Protein AF-A0A929EN04-F1 (afdb_monomer_lite)

pLDDT: mean 80.55, std 10.62, range [43.88, 93.62]

Radius of gyration: 22.89 Å; chains: 1; bounding box: 74×28×62 Å

Structure (mmCIF, N/CA/C/O backbone):
data_AF-A0A929EN04-F1
#
_entry.id   AF-A0A929EN04-F1
#
loop_
_atom_site.group_PDB
_atom_site.id
_atom_site.type_symbol
_atom_site.label_atom_id
_atom_site.label_alt_id
_atom_site.label_comp_id
_atom_site.label_asym_id
_atom_site.label_entity_id
_atom_site.label_seq_id
_atom_site.pdbx_PDB_ins_code
_atom_site.Cartn_x
_atom_site.Cartn_y
_atom_site.Cartn_z
_atom_site.occupancy
_atom_site.B_iso_or_equiv
_atom_site.auth_seq_id
_atom_site.auth_comp_id
_atom_site.auth_asym_id
_atom_site.auth_atom_id
_atom_site.pdbx_PDB_model_num
ATOM 1 N N . MET A 1 1 ? 53.400 6.602 -17.012 1.00 50.03 1 MET A N 1
ATOM 2 C CA . MET A 1 1 ? 52.114 6.211 -16.391 1.00 50.03 1 MET A CA 1
ATOM 3 C C . MET A 1 1 ? 52.105 6.677 -14.939 1.00 50.03 1 MET A C 1
ATOM 5 O O . MET A 1 1 ? 52.804 6.088 -14.123 1.00 50.03 1 MET A O 1
ATOM 9 N N . LYS A 1 2 ? 51.415 7.780 -14.617 1.00 57.94 2 LYS A N 1
ATOM 10 C CA . LYS A 1 2 ? 51.291 8.262 -13.229 1.00 57.94 2 LYS A CA 1
ATOM 11 C C . LYS A 1 2 ? 50.272 7.362 -12.519 1.00 57.94 2 LYS A C 1
ATOM 13 O O . LYS A 1 2 ? 49.143 7.247 -12.976 1.00 57.94 2 LYS A O 1
ATOM 18 N N . ARG A 1 3 ? 50.698 6.637 -11.482 1.00 62.84 3 ARG A N 1
ATOM 19 C CA . ARG A 1 3 ? 49.847 5.709 -10.721 1.00 62.84 3 ARG A CA 1
ATOM 20 C C . ARG A 1 3 ? 48.891 6.538 -9.857 1.00 62.84 3 ARG A C 1
ATOM 22 O O . ARG A 1 3 ? 49.345 7.224 -8.948 1.00 62.84 3 ARG A O 1
ATOM 29 N N . ASN A 1 4 ? 47.590 6.467 -10.135 1.00 61.03 4 ASN A N 1
ATOM 30 C CA . ASN A 1 4 ? 46.513 7.198 -9.447 1.00 61.03 4 ASN A CA 1
ATOM 31 C C . ASN A 1 4 ? 46.222 6.647 -8.031 1.00 61.03 4 ASN A C 1
ATOM 33 O O . ASN A 1 4 ? 45.073 6.499 -7.628 1.00 61.03 4 ASN A O 1
ATOM 37 N N . PHE A 1 5 ? 47.270 6.347 -7.261 1.00 67.25 5 PHE A N 1
ATOM 38 C CA . PHE A 1 5 ? 47.194 5.852 -5.886 1.00 67.25 5 PHE A CA 1
ATOM 39 C C . PHE A 1 5 ? 46.319 6.702 -4.939 1.00 67.25 5 PHE A C 1
ATOM 41 O O . PHE A 1 5 ? 45.591 6.102 -4.152 1.00 67.25 5 PHE A O 1
ATOM 48 N N . PRO A 1 6 ? 46.304 8.05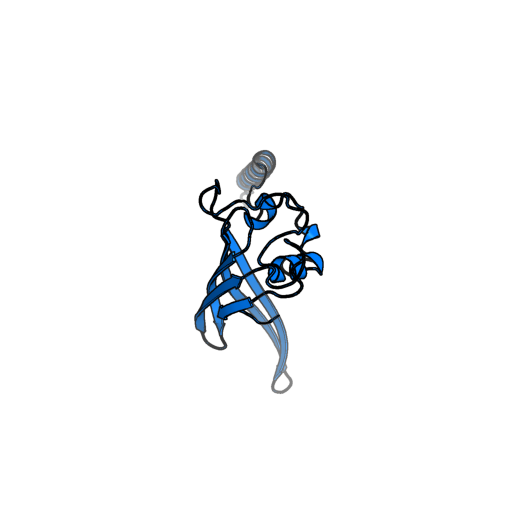4 -5.002 1.00 79.06 6 PRO A N 1
ATOM 49 C CA . PRO A 1 6 ? 45.487 8.835 -4.069 1.00 79.06 6 PRO A CA 1
ATOM 50 C C . PRO A 1 6 ? 43.980 8.685 -4.319 1.00 79.06 6 PRO A C 1
ATOM 52 O O . PRO A 1 6 ? 43.210 8.703 -3.366 1.00 79.06 6 PRO A O 1
ATOM 55 N N . LEU A 1 7 ? 43.553 8.468 -5.568 1.00 80.56 7 LEU A N 1
ATOM 56 C CA . LEU A 1 7 ? 42.138 8.264 -5.904 1.00 80.56 7 LEU A CA 1
ATOM 57 C C . LEU A 1 7 ? 41.604 6.955 -5.315 1.00 80.56 7 LEU A C 1
ATOM 59 O O . LEU A 1 7 ? 40.508 6.945 -4.769 1.00 80.56 7 LEU A O 1
ATOM 63 N N . LEU A 1 8 ? 42.402 5.882 -5.356 1.00 85.62 8 LEU A N 1
ATOM 64 C CA . LEU A 1 8 ? 42.048 4.595 -4.750 1.00 85.62 8 LEU A CA 1
ATOM 65 C C . LEU A 1 8 ? 41.876 4.716 -3.228 1.00 85.62 8 LEU A C 1
ATOM 67 O O . LEU A 1 8 ? 40.919 4.186 -2.674 1.00 85.62 8 LEU A O 1
ATOM 71 N N . PHE A 1 9 ? 42.780 5.438 -2.559 1.00 88.25 9 PHE A N 1
ATOM 72 C CA . PHE A 1 9 ? 42.704 5.653 -1.111 1.00 88.25 9 PHE A CA 1
ATOM 73 C C . PHE A 1 9 ? 41.502 6.504 -0.704 1.00 88.25 9 PHE A C 1
ATOM 75 O O . PHE A 1 9 ? 40.855 6.191 0.291 1.00 88.25 9 PHE A O 1
ATOM 82 N N . ILE A 1 10 ? 41.172 7.539 -1.482 1.00 91.56 10 ILE A N 1
ATOM 83 C CA . ILE A 1 10 ? 39.967 8.349 -1.258 1.00 91.56 10 ILE A CA 1
ATOM 84 C C . ILE A 1 10 ? 38.713 7.488 -1.433 1.00 91.56 10 ILE A C 1
ATOM 86 O O . ILE A 1 10 ? 37.821 7.532 -0.593 1.00 91.56 10 ILE A O 1
ATOM 90 N N . PHE A 1 11 ? 38.666 6.661 -2.480 1.00 89.00 11 PHE A N 1
ATOM 91 C CA . PHE A 1 11 ? 37.532 5.773 -2.732 1.00 89.00 11 PHE A CA 1
ATOM 92 C C . PHE A 1 11 ? 37.348 4.748 -1.607 1.00 89.00 11 PHE A C 1
ATOM 94 O O . PHE A 1 11 ? 36.237 4.540 -1.129 1.00 89.00 11 PHE A O 1
ATOM 101 N N . LEU A 1 12 ? 3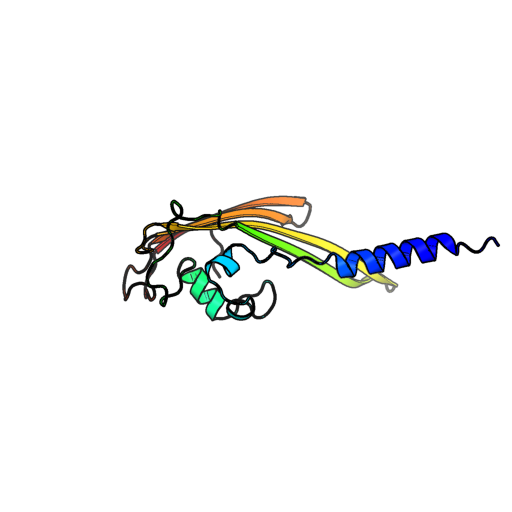8.447 4.154 -1.135 1.00 91.88 12 LEU A N 1
ATOM 102 C CA . LEU A 1 12 ? 38.431 3.198 -0.031 1.00 91.88 12 LEU A CA 1
ATOM 103 C C . LEU A 1 12 ? 38.011 3.860 1.291 1.00 91.88 12 LEU A C 1
ATOM 105 O O . LEU A 1 12 ? 37.238 3.280 2.046 1.00 91.88 12 LEU A O 1
ATOM 109 N N . ALA A 1 13 ? 38.475 5.084 1.556 1.00 90.69 13 ALA A N 1
ATOM 110 C CA . ALA A 1 13 ? 38.084 5.845 2.739 1.00 90.69 13 ALA A CA 1
ATOM 111 C C . ALA A 1 13 ? 36.592 6.213 2.720 1.00 90.69 13 ALA A C 1
ATOM 113 O O . ALA A 1 13 ? 35.919 6.066 3.737 1.00 90.69 13 ALA A O 1
ATOM 114 N N . LEU A 1 14 ? 36.064 6.632 1.566 1.00 88.50 14 LEU A N 1
ATOM 115 C CA . LEU A 1 14 ? 34.635 6.903 1.377 1.00 88.50 14 LEU A CA 1
ATOM 116 C C . LEU A 1 14 ? 33.788 5.635 1.543 1.00 88.50 14 LEU A C 1
ATOM 118 O O . LEU A 1 14 ? 32.752 5.676 2.203 1.00 88.50 14 LEU A O 1
ATOM 122 N N . PHE A 1 15 ? 34.251 4.502 1.008 1.00 86.69 15 PHE A N 1
ATOM 123 C CA . PHE A 1 15 ? 33.584 3.212 1.173 1.00 86.69 15 PHE A CA 1
ATOM 124 C C . PHE A 1 15 ? 33.511 2.803 2.650 1.00 86.69 15 PHE A C 1
ATOM 126 O O . PHE A 1 15 ? 32.430 2.521 3.161 1.00 86.69 15 PHE A O 1
ATOM 133 N N . ILE A 1 16 ? 34.635 2.864 3.369 1.00 89.12 16 ILE A N 1
ATOM 134 C CA . ILE A 1 16 ? 34.689 2.558 4.804 1.00 89.12 16 ILE A CA 1
ATOM 135 C C . ILE A 1 16 ? 33.777 3.511 5.590 1.00 89.12 16 ILE A C 1
ATOM 137 O O . ILE A 1 16 ? 32.976 3.052 6.402 1.00 89.12 16 ILE A O 1
ATOM 141 N N . LEU A 1 17 ? 33.820 4.816 5.313 1.00 87.62 17 LEU A N 1
ATOM 142 C CA . LEU A 1 17 ? 32.973 5.798 5.994 1.00 87.62 17 LEU A CA 1
ATOM 143 C C . LEU A 1 17 ? 31.474 5.520 5.789 1.00 87.62 17 LEU A C 1
ATOM 145 O O . LEU A 1 17 ? 30.704 5.639 6.739 1.00 87.62 17 LEU A O 1
ATOM 149 N N . SER A 1 18 ? 31.068 5.084 4.591 1.00 81.12 18 SER A N 1
ATOM 150 C CA . SER A 1 18 ? 29.672 4.716 4.308 1.00 81.12 18 SER A CA 1
ATOM 151 C C . SER A 1 18 ? 29.189 3.508 5.121 1.00 81.12 18 SER A C 1
ATOM 153 O O . SER A 1 18 ? 28.048 3.500 5.573 1.00 81.12 18 SER A O 1
ATOM 155 N N . THR A 1 19 ? 30.061 2.528 5.395 1.00 77.94 19 THR A N 1
ATOM 156 C CA . THR A 1 19 ? 29.690 1.341 6.192 1.00 77.94 19 THR A CA 1
ATOM 157 C C . THR A 1 19 ? 29.471 1.650 7.673 1.00 77.94 19 THR A C 1
ATOM 159 O O . THR A 1 19 ? 28.629 1.022 8.307 1.00 77.94 19 THR A O 1
ATOM 162 N N . PHE A 1 20 ? 30.176 2.645 8.221 1.00 78.06 20 PHE A N 1
ATOM 163 C CA . PHE A 1 20 ? 30.004 3.082 9.612 1.00 78.06 20 PHE A CA 1
ATOM 164 C C . PHE A 1 20 ? 28.903 4.138 9.792 1.00 78.06 20 PHE A C 1
ATOM 166 O O . PHE A 1 20 ? 28.482 4.386 10.918 1.00 78.06 20 PHE A O 1
ATOM 173 N N . ALA A 1 21 ? 28.425 4.745 8.701 1.00 67.38 21 ALA A N 1
ATOM 174 C CA . ALA A 1 21 ? 27.319 5.703 8.696 1.00 67.38 21 ALA A CA 1
ATOM 175 C C . ALA A 1 21 ? 25.945 5.052 8.444 1.00 67.38 21 ALA A C 1
ATOM 177 O O . ALA A 1 21 ? 24.957 5.762 8.261 1.00 67.38 21 ALA A O 1
ATOM 178 N N . ALA A 1 22 ? 25.866 3.719 8.424 1.00 57.78 22 ALA A N 1
ATOM 179 C CA . ALA A 1 22 ? 24.605 3.003 8.301 1.00 57.78 22 ALA A CA 1
ATOM 180 C C . ALA A 1 22 ? 23.756 3.211 9.570 1.00 57.78 22 ALA A C 1
ATOM 182 O O . ALA A 1 22 ? 23.935 2.533 10.579 1.00 57.78 22 ALA A O 1
ATOM 183 N N . SER A 1 23 ? 22.842 4.180 9.535 1.00 59.09 23 SER A N 1
ATOM 184 C CA . SER A 1 23 ? 21.738 4.273 10.492 1.00 59.09 23 SER A CA 1
ATOM 185 C C . SER A 1 23 ? 20.717 3.171 10.215 1.00 59.09 23 SER A C 1
ATOM 187 O O . SER A 1 23 ? 20.594 2.736 9.069 1.00 59.09 23 SER A O 1
ATOM 189 N N . GLU A 1 24 ? 19.931 2.773 11.221 1.00 54.12 24 GLU A N 1
ATOM 190 C CA . GLU A 1 24 ? 18.755 1.928 10.986 1.00 54.12 24 GLU A CA 1
ATOM 191 C C . GLU A 1 24 ? 17.913 2.523 9.847 1.00 54.12 24 GLU A C 1
ATOM 193 O O . GLU A 1 24 ? 17.479 3.678 9.897 1.00 54.12 24 GLU A O 1
ATOM 198 N N . SER A 1 25 ? 17.740 1.761 8.767 1.00 47.97 25 SER A N 1
ATOM 199 C CA . SER A 1 25 ? 16.959 2.202 7.621 1.00 47.97 25 SER A CA 1
ATOM 200 C C . SER A 1 25 ? 15.484 2.187 8.007 1.00 47.97 25 SER A C 1
ATOM 202 O O . SER A 1 25 ? 14.827 1.149 7.992 1.00 47.97 25 SER A O 1
ATOM 204 N N . PHE A 1 26 ? 14.934 3.356 8.325 1.00 49.62 26 PHE A N 1
ATOM 205 C CA . PHE A 1 26 ? 13.510 3.530 8.611 1.00 49.62 26 PHE A CA 1
ATOM 206 C C . PHE A 1 26 ? 12.620 3.466 7.358 1.00 49.62 26 PHE A C 1
ATOM 208 O O . PHE A 1 26 ? 11.428 3.749 7.463 1.00 49.62 26 PHE A O 1
ATOM 215 N N . ALA A 1 27 ? 13.139 3.064 6.197 1.00 43.88 27 ALA A N 1
ATOM 216 C CA . ALA A 1 27 ? 12.353 2.824 4.988 1.00 43.88 27 ALA A CA 1
ATOM 217 C C . ALA A 1 27 ? 11.649 1.453 5.031 1.00 43.88 27 ALA A C 1
ATOM 219 O O . ALA A 1 27 ? 11.680 0.692 4.074 1.00 43.88 27 ALA A O 1
ATOM 220 N N . MET A 1 28 ? 11.026 1.114 6.161 1.00 52.12 28 MET A N 1
ATOM 221 C CA . MET A 1 28 ? 9.980 0.093 6.162 1.00 52.12 28 MET A CA 1
ATOM 222 C C . MET A 1 28 ? 8.695 0.810 5.749 1.00 52.12 28 MET A C 1
ATOM 224 O O . MET A 1 28 ? 8.414 1.861 6.343 1.00 52.12 28 MET A O 1
ATOM 228 N N . PRO A 1 29 ? 7.934 0.299 4.763 1.00 55.28 29 PRO A N 1
ATOM 229 C CA . PRO A 1 29 ? 6.686 0.924 4.344 1.00 55.28 29 PRO A CA 1
ATOM 230 C C . PRO A 1 29 ? 5.825 1.184 5.579 1.00 55.28 29 PRO A C 1
ATOM 232 O O . PRO A 1 29 ? 5.727 0.331 6.469 1.00 55.28 29 PRO A O 1
ATOM 235 N N . MET A 1 30 ? 5.238 2.381 5.668 1.00 55.88 30 MET A N 1
ATOM 236 C CA . MET A 1 30 ? 4.524 2.826 6.874 1.00 55.88 30 MET A CA 1
ATOM 237 C C . MET A 1 30 ? 3.403 1.857 7.262 1.00 55.88 30 MET A C 1
ATOM 239 O O . MET A 1 30 ? 3.089 1.698 8.441 1.00 55.88 30 MET A O 1
ATOM 243 N N . PHE A 1 31 ? 2.893 1.124 6.272 1.00 62.66 31 PHE A N 1
ATOM 244 C CA . PHE A 1 31 ? 1.986 0.004 6.439 1.00 62.66 31 PHE A CA 1
ATOM 245 C C . PHE A 1 31 ? 2.523 -1.112 7.349 1.00 62.66 31 PHE A C 1
ATOM 247 O O . PHE A 1 31 ? 1.8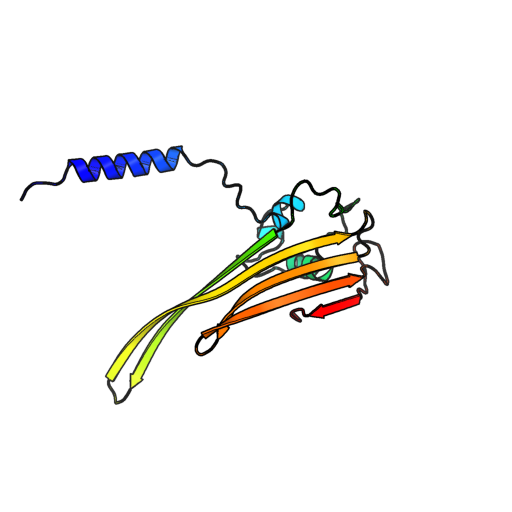57 -1.492 8.306 1.00 62.66 31 PHE A O 1
ATOM 254 N N . ALA A 1 32 ? 3.738 -1.611 7.109 1.00 59.12 32 ALA A N 1
ATOM 255 C CA . ALA A 1 32 ? 4.325 -2.703 7.888 1.00 59.12 32 ALA A CA 1
ATOM 256 C C . ALA A 1 32 ? 4.698 -2.263 9.315 1.00 59.12 32 ALA A C 1
ATOM 258 O O . ALA A 1 32 ? 4.472 -3.001 10.276 1.00 59.12 32 ALA A O 1
ATOM 259 N N . LYS A 1 33 ? 5.195 -1.025 9.478 1.00 62.50 33 LYS A N 1
ATOM 260 C CA . LYS A 1 33 ? 5.494 -0.466 10.809 1.00 62.50 33 LYS A CA 1
ATOM 261 C C . LYS A 1 33 ? 4.250 -0.308 11.672 1.00 62.50 33 LYS A C 1
ATOM 263 O O . LYS A 1 33 ? 4.320 -0.581 12.864 1.00 62.50 33 LYS A O 1
ATOM 268 N N . ARG A 1 34 ? 3.127 0.114 11.079 1.00 67.38 34 ARG A N 1
ATOM 269 C CA . ARG A 1 34 ? 1.855 0.274 11.796 1.00 67.38 34 ARG A CA 1
ATOM 270 C C . ARG A 1 34 ? 1.412 -1.029 12.457 1.00 67.38 34 ARG A C 1
ATOM 272 O O . ARG A 1 34 ? 0.947 -1.009 13.587 1.00 67.38 34 ARG A O 1
ATOM 279 N N . ILE A 1 35 ? 1.549 -2.138 11.740 1.00 72.81 35 ILE A N 1
ATOM 280 C CA . ILE A 1 35 ? 1.094 -3.451 12.203 1.00 72.81 35 ILE A CA 1
ATOM 281 C C . ILE A 1 35 ? 2.113 -4.086 13.168 1.00 72.81 35 ILE A C 1
ATOM 283 O O . ILE A 1 35 ? 1.771 -4.956 13.970 1.00 72.81 35 ILE A O 1
ATOM 287 N N . GLY A 1 36 ? 3.377 -3.650 13.132 1.00 75.88 36 GLY A N 1
ATOM 288 C CA . GLY A 1 36 ? 4.426 -4.217 13.980 1.00 75.88 36 GLY A CA 1
ATOM 289 C C . GLY A 1 36 ? 4.666 -5.694 13.658 1.00 75.88 36 GLY A C 1
ATOM 290 O O . GLY A 1 36 ? 4.746 -6.534 14.558 1.00 75.88 36 GLY A O 1
ATOM 291 N N . ARG A 1 37 ? 4.692 -6.028 12.362 1.00 79.50 37 ARG A N 1
ATOM 292 C CA . ARG A 1 37 ? 4.969 -7.372 11.839 1.00 79.50 37 ARG A CA 1
ATOM 293 C C . ARG A 1 37 ? 6.056 -7.290 10.775 1.00 79.50 37 ARG A C 1
ATOM 295 O O . ARG A 1 37 ? 6.130 -6.310 10.034 1.00 79.50 37 ARG A O 1
ATOM 302 N N . ASP A 1 38 ? 6.879 -8.328 10.699 1.00 81.81 38 ASP A N 1
ATOM 303 C CA . ASP A 1 38 ? 7.949 -8.422 9.705 1.00 81.81 38 ASP A CA 1
ATOM 304 C C . ASP A 1 38 ? 7.384 -8.535 8.281 1.00 81.81 38 ASP A C 1
ATOM 306 O O . ASP A 1 38 ? 6.286 -9.049 8.078 1.00 81.81 38 ASP A O 1
ATOM 310 N N . CYS A 1 39 ? 8.147 -8.116 7.265 1.00 79.50 39 CYS A N 1
ATOM 311 C CA . CYS A 1 39 ? 7.697 -8.155 5.865 1.00 79.50 39 CYS A CA 1
ATOM 312 C C . CYS A 1 39 ? 7.266 -9.562 5.413 1.00 79.50 39 CYS A C 1
ATOM 314 O O . CYS A 1 39 ? 6.288 -9.707 4.682 1.00 79.50 39 CYS A O 1
ATOM 316 N N . SER A 1 40 ? 7.962 -10.602 5.885 1.00 85.75 40 SER A N 1
ATOM 317 C CA . SER A 1 40 ? 7.660 -12.010 5.587 1.00 85.75 40 SER A CA 1
ATOM 318 C C . SER A 1 40 ? 6.319 -12.483 6.157 1.00 85.75 40 SER A C 1
ATOM 320 O O . SER A 1 40 ? 5.791 -13.507 5.723 1.00 85.75 40 SER A O 1
ATOM 322 N N . TYR A 1 41 ? 5.739 -11.732 7.098 1.00 85.81 41 TYR A N 1
ATOM 323 C CA . TYR A 1 41 ? 4.407 -12.005 7.621 1.00 85.81 41 TYR A CA 1
ATOM 324 C C . TYR A 1 41 ? 3.329 -11.806 6.548 1.00 85.81 41 TYR A C 1
ATOM 326 O O . TYR A 1 41 ? 2.390 -12.597 6.483 1.00 85.81 41 TYR A O 1
ATOM 334 N N . CYS A 1 42 ? 3.497 -10.821 5.658 1.00 84.88 42 CYS A N 1
ATOM 335 C CA . CYS A 1 42 ? 2.549 -10.516 4.577 1.00 84.88 42 CYS A CA 1
ATOM 336 C C . CYS A 1 42 ? 3.053 -10.903 3.177 1.00 84.88 42 CYS A C 1
ATOM 338 O O . CYS A 1 42 ? 2.236 -11.115 2.282 1.00 84.88 42 CYS A O 1
ATOM 340 N N . HIS A 1 43 ? 4.367 -11.017 2.967 1.00 84.94 43 HIS A N 1
ATOM 341 C CA . HIS A 1 43 ? 4.966 -11.254 1.651 1.00 84.94 43 HIS A CA 1
ATOM 342 C C . HIS A 1 43 ? 5.717 -12.587 1.585 1.00 84.94 43 HIS A C 1
ATOM 344 O O . HIS A 1 43 ? 6.410 -12.972 2.524 1.00 84.94 43 HIS A O 1
ATOM 350 N N . VAL A 1 44 ? 5.605 -13.283 0.448 1.00 85.50 44 VAL A N 1
ATOM 351 C CA . VAL A 1 44 ? 6.480 -14.430 0.120 1.00 85.50 44 VAL A CA 1
ATOM 352 C C . VAL A 1 44 ? 7.823 -13.922 -0.402 1.00 85.50 44 VAL A C 1
ATOM 354 O O . VAL A 1 44 ? 8.886 -14.415 -0.038 1.00 85.50 44 VAL A O 1
ATOM 357 N N . SER A 1 45 ? 7.753 -12.907 -1.250 1.00 80.25 45 SER A N 1
ATOM 358 C CA . SER A 1 45 ? 8.860 -12.110 -1.756 1.00 80.25 45 SER A CA 1
ATOM 359 C C . SER A 1 45 ? 8.315 -10.706 -1.955 1.00 80.25 45 SER A C 1
ATOM 361 O O . SER A 1 45 ? 7.124 -10.548 -2.208 1.00 80.25 45 SER A O 1
ATOM 363 N N . PHE A 1 46 ? 9.145 -9.677 -1.848 1.00 65.75 46 PHE A N 1
ATOM 364 C CA . PHE A 1 46 ? 8.711 -8.360 -2.309 1.00 65.75 46 PHE A CA 1
ATOM 365 C C . PHE A 1 46 ? 8.419 -8.434 -3.824 1.00 65.75 46 PHE A C 1
ATOM 367 O O . PHE A 1 46 ? 9.253 -9.022 -4.522 1.00 65.75 46 PHE A O 1
ATOM 374 N N . PRO A 1 47 ? 7.286 -7.921 -4.350 1.00 66.31 47 PRO A N 1
ATOM 375 C CA . PRO A 1 47 ? 6.073 -7.385 -3.694 1.00 66.31 47 PRO A CA 1
ATOM 376 C C . PRO A 1 47 ? 4.944 -8.427 -3.489 1.00 66.31 47 PRO A C 1
ATOM 378 O O . PRO A 1 47 ? 3.930 -8.168 -2.842 1.00 66.31 47 PRO A O 1
ATOM 381 N N . LYS A 1 48 ? 5.124 -9.659 -3.973 1.00 81.50 48 LYS A N 1
ATOM 382 C CA . LYS A 1 48 ? 4.143 -10.753 -3.926 1.00 81.50 48 LYS A CA 1
ATOM 383 C C . LYS A 1 48 ? 3.623 -11.097 -2.518 1.00 81.50 48 LYS A C 1
ATOM 385 O O . LYS A 1 48 ? 4.338 -11.649 -1.671 1.00 81.50 48 LYS A O 1
ATOM 390 N N . LEU A 1 49 ? 2.323 -10.872 -2.309 1.00 84.25 49 LEU A N 1
ATOM 391 C CA . LEU A 1 49 ? 1.615 -11.230 -1.077 1.00 84.25 49 LEU A CA 1
ATOM 392 C C . LEU A 1 49 ? 1.518 -12.751 -0.877 1.00 84.25 49 LEU A C 1
ATOM 394 O O . LEU A 1 49 ? 1.290 -13.523 -1.811 1.00 84.25 49 LEU A O 1
ATOM 398 N N . ASN A 1 50 ? 1.644 -13.172 0.379 1.00 89.94 50 ASN A N 1
ATOM 399 C CA . ASN A 1 50 ? 1.281 -14.512 0.829 1.00 89.94 50 ASN A CA 1
ATOM 400 C C . ASN A 1 50 ? -0.232 -14.586 1.145 1.00 89.94 50 ASN A C 1
ATOM 402 O O . ASN A 1 50 ? -0.994 -13.657 0.877 1.00 89.94 50 ASN A O 1
ATOM 406 N N . GLU A 1 51 ? -0.709 -15.710 1.681 1.00 90.62 51 GLU A N 1
ATOM 407 C CA . GLU A 1 51 ? -2.120 -15.855 2.066 1.00 90.62 51 GLU A CA 1
ATOM 408 C C . GLU A 1 51 ? -2.556 -14.840 3.131 1.00 90.62 51 GLU A C 1
ATOM 410 O O . GLU A 1 51 ? -3.560 -14.156 2.936 1.00 90.62 51 GLU A O 1
ATOM 415 N N . THR A 1 52 ? -1.760 -14.662 4.185 1.00 89.44 52 THR A N 1
ATOM 416 C CA . THR A 1 52 ? -1.993 -13.667 5.240 1.00 89.44 52 THR A CA 1
ATOM 417 C C . THR A 1 52 ? -2.114 -12.255 4.671 1.00 89.44 52 THR A C 1
ATOM 419 O O . THR A 1 52 ? -3.064 -11.543 4.981 1.00 89.44 52 THR A O 1
ATOM 422 N N . GLY A 1 53 ? -1.194 -11.856 3.789 1.00 87.06 53 GLY A N 1
ATOM 423 C CA . GLY A 1 53 ? -1.205 -10.547 3.140 1.00 87.06 53 GLY A CA 1
ATOM 424 C C . GLY A 1 53 ? -2.437 -10.329 2.257 1.00 87.06 53 GLY A C 1
ATOM 425 O O . GLY A 1 53 ? -3.024 -9.246 2.269 1.00 87.06 53 GLY A O 1
ATOM 426 N N . ARG A 1 54 ? -2.887 -11.367 1.538 1.00 86.31 54 ARG A N 1
ATOM 427 C CA . ARG A 1 54 ? -4.122 -11.310 0.736 1.00 86.31 54 ARG A CA 1
ATOM 428 C C . ARG A 1 54 ? -5.365 -11.160 1.608 1.00 86.31 54 ARG A C 1
ATOM 430 O O . ARG A 1 54 ? -6.205 -10.315 1.309 1.00 86.31 54 ARG A O 1
ATOM 437 N N . ILE A 1 55 ? -5.459 -11.923 2.697 1.00 86.38 55 ILE A N 1
ATOM 438 C CA . ILE A 1 55 ? -6.555 -11.807 3.672 1.00 86.38 55 ILE A CA 1
ATOM 439 C C . ILE A 1 55 ? -6.558 -10.409 4.293 1.00 86.38 55 ILE A C 1
ATOM 441 O O . ILE A 1 55 ? -7.598 -9.759 4.357 1.00 86.38 55 ILE A O 1
ATOM 445 N N . PHE A 1 56 ? -5.386 -9.900 4.669 1.00 85.44 56 PHE A N 1
ATOM 446 C CA . PHE A 1 56 ? -5.233 -8.562 5.223 1.00 85.44 56 PHE A CA 1
ATOM 447 C C . PHE A 1 56 ? -5.704 -7.463 4.254 1.00 85.44 56 PHE A C 1
ATOM 449 O O . PHE A 1 56 ? -6.501 -6.606 4.645 1.00 85.44 56 PHE A O 1
ATOM 456 N N . ARG A 1 57 ? -5.296 -7.511 2.973 1.00 82.69 57 ARG A N 1
ATOM 457 C CA . ARG A 1 57 ? -5.776 -6.586 1.922 1.00 82.69 57 ARG A CA 1
ATOM 458 C C . ARG A 1 57 ? -7.292 -6.712 1.714 1.00 82.69 57 ARG A C 1
ATOM 460 O O . ARG A 1 57 ? -7.982 -5.696 1.623 1.00 82.69 57 ARG A O 1
ATOM 467 N N . ALA A 1 58 ? -7.829 -7.934 1.692 1.00 82.88 58 ALA A N 1
ATOM 468 C CA . ALA A 1 58 ? -9.264 -8.194 1.532 1.00 82.88 58 ALA A CA 1
ATOM 469 C C . ALA A 1 58 ? -10.107 -7.687 2.718 1.00 82.88 58 ALA A C 1
ATOM 471 O O . ALA A 1 58 ? -11.208 -7.168 2.526 1.00 82.88 58 ALA A O 1
ATOM 472 N N . ASN A 1 59 ? -9.570 -7.745 3.938 1.00 85.19 59 ASN A N 1
ATOM 473 C CA . ASN A 1 59 ? -10.219 -7.246 5.155 1.00 85.19 59 ASN A CA 1
ATOM 474 C C . ASN A 1 59 ? -10.102 -5.726 5.342 1.00 85.19 59 ASN A C 1
ATOM 476 O O . ASN A 1 59 ? -10.467 -5.196 6.398 1.00 85.19 59 ASN A O 1
ATOM 480 N N . GLY A 1 60 ? -9.624 -5.012 4.317 1.00 83.50 60 GLY A N 1
ATOM 481 C CA . GLY A 1 60 ? -9.477 -3.564 4.355 1.00 83.50 60 GLY A CA 1
ATOM 482 C C . GLY A 1 60 ? -8.313 -3.133 5.238 1.00 83.50 60 GLY A C 1
ATOM 483 O O . GLY A 1 60 ? -8.429 -2.119 5.928 1.00 83.50 60 GLY A O 1
ATOM 484 N N . PHE A 1 61 ? -7.223 -3.906 5.209 1.00 83.12 61 PHE A N 1
ATOM 485 C CA . PHE A 1 61 ? -5.982 -3.670 5.940 1.00 83.12 61 PHE A CA 1
ATOM 486 C C . PHE A 1 61 ? -6.127 -3.747 7.462 1.00 83.12 61 PHE A C 1
ATOM 488 O O . PHE A 1 61 ? -5.673 -2.872 8.204 1.00 83.12 61 PHE A O 1
ATOM 495 N N . ARG A 1 62 ? -6.798 -4.808 7.915 1.00 83.75 62 ARG A N 1
ATOM 496 C CA . ARG A 1 62 ? -7.103 -5.080 9.320 1.00 83.75 62 ARG A CA 1
ATOM 497 C C . ARG A 1 62 ? -6.773 -6.527 9.659 1.00 83.75 62 ARG A C 1
ATOM 499 O O . ARG A 1 62 ? -7.101 -7.424 8.882 1.00 83.75 62 ARG A O 1
ATOM 506 N N . PHE A 1 63 ? -6.186 -6.736 10.830 1.00 83.94 63 PHE A N 1
ATOM 507 C CA . PHE A 1 63 ? -6.097 -8.051 11.462 1.00 83.94 63 PHE A CA 1
ATOM 508 C C . PHE A 1 63 ? -7.224 -8.218 12.475 1.00 83.94 63 PHE A C 1
ATOM 510 O O . PHE A 1 63 ? -7.586 -7.260 13.155 1.00 83.94 63 PHE A O 1
ATOM 517 N N . ALA A 1 64 ? -7.785 -9.421 12.563 1.00 79.12 64 ALA A N 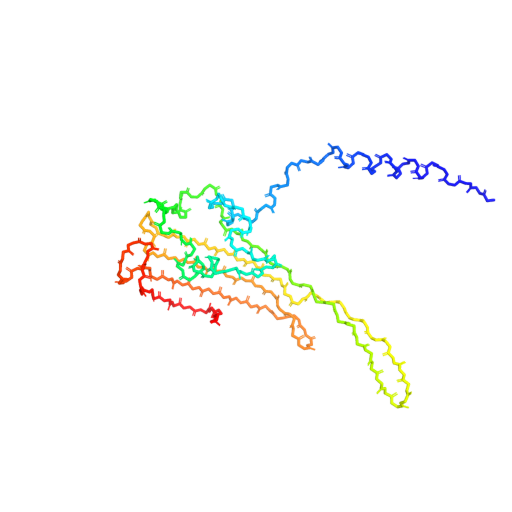1
ATOM 518 C CA . ALA A 1 64 ? -8.878 -9.724 13.481 1.00 79.12 64 ALA A CA 1
ATOM 519 C C . ALA A 1 64 ? -8.462 -9.593 14.950 1.00 79.12 64 ALA A C 1
ATOM 521 O O . ALA A 1 64 ? -9.260 -9.218 15.805 1.00 79.12 64 ALA A O 1
ATOM 522 N N . GLU A 1 65 ? -7.194 -9.884 15.222 1.00 78.81 65 GLU A N 1
ATOM 523 C CA . GLU A 1 65 ? -6.597 -9.909 16.550 1.00 78.81 65 GLU A CA 1
ATOM 524 C C . GLU A 1 65 ? -6.332 -8.502 17.117 1.00 78.81 65 GLU A C 1
ATOM 526 O O . GLU A 1 65 ? -5.929 -8.369 18.273 1.00 78.81 65 GLU A O 1
ATOM 531 N N . GLU A 1 66 ? -6.544 -7.441 16.330 1.00 75.25 66 GLU A N 1
ATOM 532 C CA . GLU A 1 66 ? -6.406 -6.059 16.791 1.00 75.25 66 GLU A CA 1
ATOM 533 C C . GLU A 1 66 ? -7.623 -5.638 17.634 1.00 75.25 66 GLU A C 1
ATOM 535 O O . GLU A 1 66 ? -8.734 -5.471 17.132 1.00 75.25 66 GLU A O 1
ATOM 540 N N . GLU A 1 67 ? -7.409 -5.406 18.936 1.00 68.12 67 GLU A N 1
ATOM 541 C CA . GLU A 1 67 ? -8.473 -4.968 19.856 1.00 68.12 67 GLU A CA 1
ATOM 542 C C . GLU A 1 67 ? -9.085 -3.613 19.448 1.00 68.12 67 GLU A C 1
ATOM 544 O O . GLU A 1 67 ? -10.295 -3.388 19.577 1.00 68.12 67 GLU A O 1
ATOM 549 N N . GLN A 1 68 ? -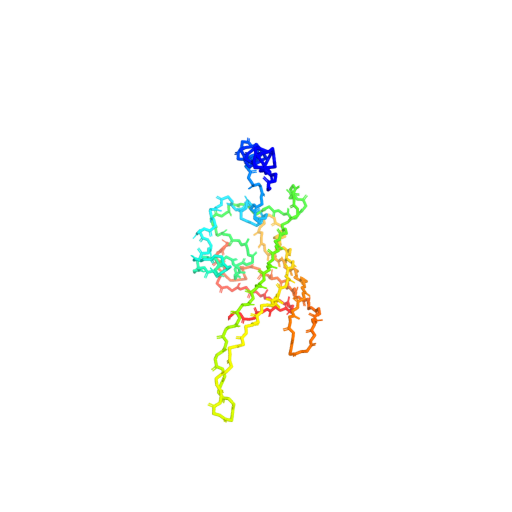8.253 -2.693 18.947 1.00 73.69 68 GLN A N 1
ATOM 550 C CA . GLN A 1 68 ? -8.664 -1.384 18.441 1.00 73.69 68 GLN A CA 1
ATOM 551 C C . GLN A 1 68 ? -7.851 -0.994 17.210 1.00 73.69 68 GLN A C 1
ATOM 553 O O . GLN A 1 68 ? -6.623 -1.047 17.218 1.00 73.69 68 GLN A O 1
ATOM 558 N N . TRP A 1 69 ? -8.548 -0.512 16.182 1.00 79.56 69 TRP A N 1
ATOM 559 C CA . TRP A 1 69 ? -7.910 0.073 15.010 1.00 79.56 69 TRP A CA 1
ATOM 560 C C . TRP A 1 69 ? -7.639 1.553 15.241 1.00 79.56 69 TRP A C 1
ATOM 562 O O . TRP A 1 69 ? -8.502 2.293 15.717 1.00 79.56 69 TRP A O 1
ATOM 572 N N . VAL A 1 70 ? -6.443 1.993 14.859 1.00 75.69 70 VAL A N 1
ATOM 573 C CA . VAL A 1 70 ? -6.087 3.415 14.867 1.00 75.69 70 VAL A CA 1
ATOM 574 C C . VAL A 1 70 ? -6.857 4.133 13.758 1.00 75.69 70 VAL A C 1
ATOM 576 O O . VAL A 1 70 ? -6.749 3.776 12.580 1.00 75.69 70 VAL A O 1
ATOM 579 N N . GLU A 1 71 ? -7.647 5.131 14.147 1.00 75.00 71 GLU A N 1
ATOM 580 C CA . GLU A 1 71 ? -8.350 6.019 13.222 1.00 75.00 71 GLU A CA 1
ATOM 581 C C . GLU A 1 71 ? -7.373 6.961 12.530 1.00 75.00 71 GLU A C 1
ATOM 583 O O . GLU A 1 71 ? -6.411 7.389 13.155 1.00 75.00 71 GLU A O 1
ATOM 588 N N . ILE A 1 72 ? -7.679 7.394 11.300 1.00 72.12 72 ILE A N 1
ATOM 589 C CA . ILE A 1 72 ? -6.870 8.391 10.564 1.00 72.12 72 ILE A CA 1
ATOM 590 C C . ILE A 1 72 ? -6.515 9.612 11.420 1.00 72.12 72 ILE A C 1
ATOM 592 O O . ILE A 1 72 ? -5.386 10.088 11.374 1.00 72.12 72 ILE A O 1
ATOM 596 N N . LYS A 1 73 ? -7.471 10.114 12.209 1.00 74.56 73 LYS A N 1
ATOM 597 C CA . LYS A 1 73 ? -7.288 11.312 13.043 1.00 74.56 73 LYS A CA 1
ATOM 598 C C . LYS A 1 73 ? -6.267 11.123 14.173 1.00 74.56 73 LYS A C 1
ATOM 600 O O . LYS A 1 73 ? -5.707 12.105 14.642 1.00 74.56 73 LYS A O 1
ATOM 605 N N . ASP A 1 74 ? -6.073 9.879 14.603 1.00 77.00 74 ASP A N 1
ATOM 606 C CA . ASP A 1 74 ? -5.203 9.489 15.711 1.00 77.00 74 ASP A CA 1
ATOM 607 C C . ASP A 1 74 ? -3.892 8.867 15.183 1.00 77.00 74 ASP A C 1
ATOM 609 O O . ASP A 1 74 ? -3.121 8.297 15.951 1.00 77.00 74 ASP A O 1
ATOM 613 N N . MET A 1 75 ? -3.642 8.929 13.867 1.00 72.50 75 MET A N 1
ATOM 614 C CA . MET A 1 75 ? -2.400 8.445 13.271 1.00 72.50 75 MET A CA 1
ATOM 615 C C . MET A 1 75 ? -1.302 9.501 13.393 1.00 72.50 75 MET A C 1
ATOM 617 O O . MET A 1 75 ? -1.421 10.597 12.850 1.00 72.50 75 MET A O 1
ATOM 621 N N . ASP A 1 76 ? -0.178 9.125 14.002 1.00 73.88 76 ASP A N 1
ATOM 622 C CA . ASP A 1 76 ? 1.021 9.974 14.060 1.00 73.88 76 ASP A CA 1
ATOM 623 C C . ASP A 1 76 ? 1.643 10.221 12.672 1.00 73.88 76 ASP A C 1
ATOM 625 O O . ASP A 1 76 ? 2.432 11.145 12.479 1.00 73.88 76 ASP A O 1
ATOM 629 N N . THR A 1 77 ? 1.318 9.372 11.693 1.00 70.50 77 THR A N 1
ATOM 630 C CA . THR A 1 77 ? 1.880 9.402 10.338 1.00 70.50 77 THR A CA 1
ATOM 631 C C . THR A 1 77 ? 0.863 8.927 9.306 1.00 70.50 77 THR A C 1
ATOM 633 O O . THR A 1 77 ? 0.036 8.061 9.588 1.00 70.50 77 THR A O 1
ATOM 636 N N . LEU A 1 78 ? 0.929 9.472 8.087 1.00 70.12 78 LEU A N 1
ATOM 637 C CA . LEU A 1 78 ? 0.058 9.027 7.002 1.00 70.12 78 LEU A CA 1
ATOM 638 C C . LEU A 1 78 ? 0.502 7.626 6.526 1.00 70.12 78 LEU A C 1
ATOM 640 O O . LEU A 1 78 ? 1.688 7.440 6.239 1.00 70.12 78 LEU A O 1
ATOM 644 N N . PRO A 1 79 ? -0.410 6.643 6.427 1.00 74.38 79 PRO A N 1
ATOM 645 C CA . PRO A 1 79 ? -0.094 5.278 6.009 1.00 74.38 79 PRO A CA 1
ATOM 646 C C . PRO A 1 79 ? 0.095 5.209 4.489 1.00 74.38 79 PRO A C 1
ATOM 648 O O . PRO A 1 79 ? -0.758 4.707 3.760 1.00 74.38 79 PRO A O 1
ATOM 651 N N . LEU A 1 80 ? 1.220 5.757 4.032 1.00 78.75 80 LEU A N 1
ATOM 652 C CA . LEU A 1 80 ? 1.675 5.750 2.647 1.00 78.75 80 LEU A CA 1
ATOM 653 C C . LEU A 1 80 ? 2.591 4.547 2.384 1.00 78.75 80 LEU A C 1
ATOM 655 O O . LEU A 1 80 ? 3.459 4.216 3.200 1.00 78.75 80 LEU A O 1
ATOM 659 N N . ALA A 1 81 ? 2.434 3.935 1.221 1.00 78.88 81 ALA A N 1
ATOM 660 C CA . ALA A 1 81 ? 3.388 3.015 0.625 1.00 78.88 81 ALA A CA 1
ATOM 661 C C . ALA A 1 81 ? 3.613 3.399 -0.842 1.00 78.88 81 ALA A C 1
ATOM 663 O O . ALA A 1 81 ? 2.832 4.144 -1.430 1.00 78.88 81 ALA A O 1
ATOM 664 N N . MET A 1 82 ? 4.730 2.944 -1.391 1.00 83.62 82 MET A N 1
ATOM 665 C CA . MET A 1 82 ? 5.120 3.198 -2.769 1.00 83.62 82 MET A CA 1
ATOM 666 C C . MET A 1 82 ? 5.695 1.909 -3.337 1.00 83.62 82 MET A C 1
ATOM 668 O O . MET A 1 82 ? 6.445 1.219 -2.639 1.00 83.62 82 MET A O 1
ATOM 672 N N . GLU A 1 83 ? 5.352 1.620 -4.579 1.00 82.00 83 GLU A N 1
ATOM 673 C CA . GLU A 1 83 ? 5.817 0.474 -5.342 1.00 82.00 83 GLU A CA 1
ATOM 674 C C . GLU A 1 83 ? 6.499 0.958 -6.621 1.00 82.00 83 GLU A C 1
ATOM 676 O O . GLU A 1 83 ? 6.135 1.988 -7.188 1.00 82.00 83 GLU A O 1
ATOM 681 N N . ILE A 1 84 ? 7.569 0.264 -7.002 1.00 85.31 84 ILE A N 1
ATOM 682 C CA . ILE A 1 84 ? 8.312 0.517 -8.233 1.00 85.31 84 ILE A CA 1
ATOM 683 C C . ILE A 1 84 ? 8.598 -0.850 -8.841 1.00 85.31 84 ILE A C 1
ATOM 685 O O . ILE A 1 84 ? 9.336 -1.639 -8.240 1.00 85.31 84 ILE A O 1
ATOM 689 N N . GLU A 1 85 ? 8.046 -1.110 -10.019 1.00 83.25 85 GLU A N 1
ATOM 690 C CA . GLU A 1 85 ? 8.294 -2.323 -10.789 1.00 83.25 85 GLU A CA 1
ATOM 691 C C . GLU A 1 85 ? 9.284 -2.032 -11.920 1.00 83.25 85 GLU A C 1
ATOM 693 O O . GLU A 1 85 ? 9.165 -1.050 -12.654 1.00 83.25 85 GLU A O 1
ATOM 698 N N . ILE A 1 86 ? 10.328 -2.856 -12.017 1.00 86.00 86 ILE A N 1
ATOM 699 C CA . ILE A 1 86 ? 11.380 -2.730 -13.030 1.00 86.00 86 ILE A CA 1
ATOM 700 C C . ILE A 1 86 ? 11.476 -4.062 -13.759 1.00 86.00 86 ILE A C 1
ATOM 702 O O . ILE A 1 86 ? 11.852 -5.074 -13.162 1.00 86.00 86 ILE A O 1
ATOM 706 N N . GLU A 1 87 ? 11.210 -4.040 -15.058 1.00 84.12 87 GLU A N 1
ATOM 707 C CA . GLU A 1 87 ? 11.260 -5.209 -15.921 1.00 84.12 87 GLU A CA 1
ATOM 708 C C . GLU A 1 87 ? 12.539 -5.187 -16.770 1.00 84.12 87 GLU A C 1
ATOM 710 O O . GLU A 1 87 ? 12.914 -4.172 -17.359 1.00 84.12 87 GLU A O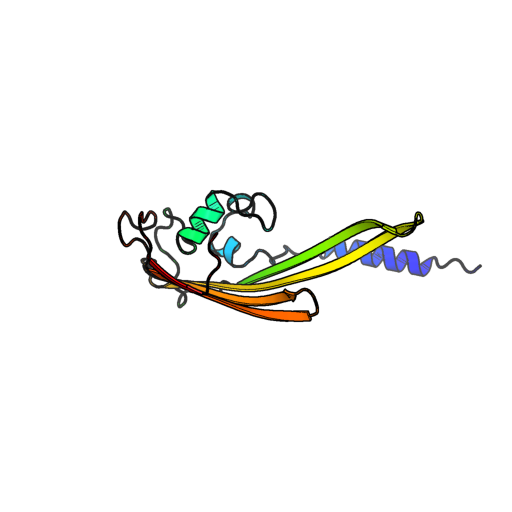 1
ATOM 715 N N . GLY A 1 88 ? 13.237 -6.324 -16.830 1.00 88.56 88 GLY A N 1
ATOM 716 C CA . GLY A 1 88 ? 14.403 -6.525 -17.689 1.00 88.56 88 GLY A CA 1
ATOM 717 C C . GLY A 1 88 ? 14.174 -7.702 -18.627 1.00 88.56 88 GLY A C 1
ATOM 718 O O . GLY A 1 88 ? 14.145 -8.851 -18.181 1.00 88.56 88 GLY A O 1
ATOM 719 N N . VAL A 1 89 ? 14.049 -7.435 -19.925 1.00 84.25 89 VAL A N 1
ATOM 720 C CA . VAL A 1 89 ? 13.743 -8.447 -20.941 1.00 84.25 89 VAL A CA 1
ATOM 721 C C . VAL A 1 89 ? 14.979 -8.718 -21.794 1.00 84.25 89 VAL A C 1
ATOM 723 O O . VAL A 1 89 ? 15.547 -7.818 -22.409 1.00 84.25 89 VAL A O 1
ATOM 726 N N . PHE A 1 90 ? 15.386 -9.987 -21.864 1.00 88.12 90 PHE A N 1
ATOM 727 C CA . PHE A 1 90 ? 16.501 -10.445 -22.697 1.00 88.12 90 PHE A CA 1
ATOM 728 C C . PHE A 1 90 ? 15.986 -11.413 -23.759 1.00 88.12 90 PHE A C 1
ATOM 730 O O . PHE A 1 90 ? 15.705 -12.578 -23.470 1.00 88.12 90 PHE A O 1
ATOM 737 N N . ASN A 1 91 ? 15.896 -10.944 -25.001 1.00 84.12 91 ASN A N 1
ATOM 738 C CA . ASN A 1 91 ? 15.397 -11.726 -26.122 1.00 84.12 91 ASN A CA 1
ATOM 739 C C . ASN A 1 91 ? 16.524 -12.092 -27.091 1.00 84.12 91 ASN A C 1
ATOM 741 O O . ASN A 1 91 ? 17.358 -11.272 -27.469 1.00 84.12 91 ASN A O 1
ATOM 745 N N . LYS A 1 92 ? 16.532 -13.355 -27.531 1.00 83.81 92 LYS A N 1
ATOM 746 C CA . LYS A 1 92 ? 17.355 -13.809 -28.659 1.00 83.81 92 LYS A CA 1
ATOM 747 C C . LYS A 1 92 ? 16.460 -13.971 -29.874 1.00 83.81 92 LYS A C 1
ATOM 749 O O . LYS A 1 92 ? 15.802 -14.999 -30.037 1.00 83.81 92 LYS A O 1
ATOM 754 N N . THR A 1 93 ? 16.451 -12.966 -30.733 1.00 78.50 93 THR A N 1
ATOM 755 C CA . THR A 1 93 ? 15.585 -12.944 -31.911 1.00 78.50 93 THR A CA 1
ATOM 756 C C . THR A 1 93 ? 16.358 -13.462 -33.119 1.00 78.50 93 THR A C 1
ATOM 758 O O . THR A 1 93 ? 17.514 -13.105 -33.348 1.00 78.50 93 THR A O 1
ATOM 761 N N . LYS A 1 94 ? 15.738 -14.345 -33.908 1.00 78.25 94 LYS A N 1
ATOM 762 C CA . LYS A 1 94 ? 16.303 -14.821 -35.175 1.00 78.25 94 LYS A CA 1
ATOM 763 C C . LYS A 1 94 ? 15.534 -14.194 -36.328 1.00 78.25 94 LYS A C 1
ATOM 765 O O . LYS A 1 94 ? 14.434 -14.637 -36.642 1.00 78.25 94 LYS A O 1
ATOM 770 N N . SER A 1 95 ? 16.131 -13.204 -36.984 1.00 76.00 95 SER A N 1
ATOM 771 C CA . SER A 1 95 ? 15.558 -12.556 -38.167 1.00 76.00 95 SER A CA 1
ATOM 772 C C . SER A 1 95 ? 16.446 -12.815 -39.382 1.00 76.00 95 SER A C 1
ATOM 774 O O . SER A 1 95 ? 17.661 -12.639 -39.330 1.00 76.00 95 SER A O 1
ATOM 776 N N . GLY A 1 96 ? 15.866 -13.336 -40.469 1.00 76.81 96 GLY A N 1
ATOM 777 C CA . GLY A 1 96 ? 16.598 -13.608 -41.715 1.00 76.81 96 GLY A CA 1
ATOM 778 C C . GLY A 1 96 ? 17.763 -14.610 -41.607 1.00 76.81 96 GLY A C 1
ATOM 779 O O . GLY A 1 96 ? 18.625 -14.633 -42.477 1.00 76.81 96 GLY A O 1
ATOM 780 N N . GLY A 1 97 ? 17.820 -15.432 -40.551 1.00 80.25 97 GLY A N 1
ATOM 781 C CA . GLY A 1 97 ? 18.918 -16.383 -40.315 1.00 80.25 97 GLY A CA 1
ATOM 782 C C . GLY A 1 97 ? 20.066 -15.849 -39.451 1.00 80.25 97 GLY A C 1
ATOM 783 O O . GLY A 1 97 ? 20.940 -16.632 -39.083 1.00 80.25 97 GLY A O 1
ATOM 784 N N . VAL A 1 98 ? 20.030 -14.569 -39.075 1.00 78.12 98 VAL A N 1
ATOM 785 C CA . VAL A 1 98 ? 20.983 -13.931 -38.160 1.00 78.12 98 VAL A CA 1
ATOM 786 C C . VAL A 1 98 ? 20.387 -13.910 -36.753 1.00 78.12 98 VAL A C 1
ATOM 788 O O . VAL A 1 98 ? 19.205 -13.613 -36.579 1.00 78.12 98 VAL A O 1
ATOM 791 N N . TRP A 1 99 ? 21.197 -14.266 -35.759 1.00 82.81 99 TRP A N 1
ATOM 792 C CA . TRP A 1 99 ? 20.840 -14.137 -34.348 1.00 82.81 99 TRP A CA 1
ATOM 793 C C . TRP A 1 99 ? 21.176 -12.723 -33.880 1.00 82.81 99 TRP A C 1
ATOM 795 O O . TRP A 1 99 ? 22.312 -12.283 -34.053 1.00 82.81 99 TRP A O 1
ATOM 805 N N . SER A 1 100 ? 20.206 -12.034 -33.294 1.00 79.12 100 SER A N 1
ATOM 806 C CA . SER A 1 100 ? 20.403 -10.756 -32.615 1.00 79.12 100 SER A CA 1
ATOM 807 C C . SER A 1 100 ? 20.047 -10.907 -31.142 1.00 79.12 100 SER A C 1
ATOM 809 O O . SER A 1 100 ? 18.993 -11.453 -30.809 1.00 79.12 100 SER A O 1
ATOM 811 N N . ASP A 1 101 ? 20.933 -10.418 -30.281 1.00 85.56 101 ASP A N 1
ATOM 812 C CA . ASP A 1 101 ? 20.673 -10.288 -28.853 1.00 85.56 101 ASP A CA 1
ATOM 813 C C . ASP A 1 101 ? 20.036 -8.911 -28.620 1.00 85.56 101 ASP A C 1
ATOM 815 O O . ASP A 1 101 ? 20.634 -7.886 -28.951 1.00 85.56 101 ASP A O 1
ATOM 819 N N . GLU A 1 102 ? 18.818 -8.896 -28.091 1.00 80.62 102 GLU A N 1
ATOM 820 C CA . GLU A 1 102 ? 18.077 -7.695 -27.713 1.00 80.62 102 GLU A CA 1
ATOM 821 C C . GLU A 1 102 ? 17.908 -7.695 -26.193 1.00 80.62 102 GLU A C 1
ATOM 823 O O . GLU A 1 102 ? 17.561 -8.713 -25.590 1.00 80.62 102 GLU A O 1
ATOM 828 N N . SER A 1 103 ? 18.226 -6.567 -25.569 1.00 80.56 103 SER A N 1
ATOM 829 C CA . SER A 1 103 ? 18.134 -6.372 -24.127 1.00 80.56 103 SER A CA 1
ATOM 830 C C . SER A 1 103 ? 17.402 -5.070 -23.894 1.00 80.56 103 SER A C 1
ATOM 832 O O . SER A 1 103 ? 17.852 -4.031 -24.375 1.00 80.56 103 SER A O 1
ATOM 834 N N . ASP A 1 104 ? 16.326 -5.142 -23.130 1.00 79.62 104 ASP A N 1
ATOM 835 C CA . ASP A 1 104 ? 15.528 -3.992 -22.741 1.00 79.62 104 ASP A CA 1
ATOM 836 C C . ASP A 1 104 ? 15.386 -3.957 -21.218 1.00 79.62 104 ASP A C 1
ATOM 838 O O . ASP A 1 104 ? 15.360 -5.002 -20.564 1.00 79.62 104 ASP A O 1
ATOM 842 N N . MET A 1 105 ? 15.375 -2.759 -20.647 1.00 80.00 105 MET A N 1
ATOM 843 C CA . MET A 1 105 ? 15.191 -2.547 -19.214 1.00 80.00 105 MET A CA 1
ATOM 844 C C . MET A 1 105 ? 14.327 -1.311 -19.025 1.00 80.00 105 MET A C 1
ATOM 846 O O . MET A 1 105 ? 14.741 -0.206 -19.381 1.00 80.00 105 MET A O 1
ATOM 850 N N . LYS A 1 106 ? 13.151 -1.510 -18.440 1.00 82.69 106 LYS A N 1
ATOM 851 C CA . LYS A 1 106 ? 12.091 -0.510 -18.341 1.00 82.69 106 LYS A CA 1
ATOM 852 C C . LYS A 1 106 ? 11.498 -0.482 -16.939 1.00 82.69 106 LYS A C 1
ATOM 854 O O . LYS A 1 106 ? 11.567 -1.464 -16.203 1.00 82.69 106 LYS A O 1
ATOM 859 N N . VAL A 1 107 ? 11.007 0.686 -16.539 1.00 85.56 107 VAL A N 1
ATOM 860 C CA . VAL A 1 107 ? 10.207 0.820 -15.320 1.00 85.56 107 VAL A CA 1
ATOM 861 C C . VAL A 1 107 ? 8.783 0.537 -15.760 1.00 85.56 107 VAL A C 1
ATOM 863 O O . VAL A 1 107 ? 8.245 1.304 -16.544 1.00 85.56 107 VAL A O 1
ATOM 866 N N . GLU A 1 108 ? 8.225 -0.581 -15.325 1.00 86.12 108 GLU A N 1
ATOM 867 C CA . GLU A 1 108 ? 6.886 -1.004 -15.737 1.00 86.12 108 GLU A CA 1
ATOM 868 C C . GLU A 1 108 ? 5.827 -0.193 -14.991 1.00 86.12 108 GLU A C 1
ATOM 870 O O . GLU A 1 108 ? 4.879 0.303 -15.592 1.00 86.12 108 GLU A O 1
ATOM 875 N N . GLU A 1 109 ? 6.049 0.048 -13.698 1.00 87.12 109 GLU A N 1
ATOM 876 C CA . GLU A 1 109 ? 5.074 0.731 -12.860 1.00 87.12 109 GLU A CA 1
ATOM 877 C C . GLU A 1 109 ? 5.744 1.552 -11.756 1.00 87.12 109 GLU A C 1
ATOM 879 O O . GLU A 1 109 ? 6.760 1.164 -11.170 1.00 87.12 109 GLU A O 1
ATOM 884 N N . LEU A 1 110 ? 5.154 2.706 -11.450 1.00 89.19 110 LEU A N 1
ATOM 885 C CA . LEU A 1 110 ? 5.400 3.433 -10.212 1.00 89.19 110 LEU A CA 1
ATOM 886 C C . LEU A 1 110 ? 4.060 3.794 -9.576 1.00 89.19 110 LEU A C 1
ATOM 888 O O . LEU A 1 110 ? 3.306 4.598 -10.122 1.00 89.19 110 LEU A O 1
ATOM 892 N N . GLU A 1 111 ? 3.810 3.258 -8.386 1.00 87.62 111 GLU A N 1
ATOM 893 C CA . GLU A 1 111 ? 2.559 3.424 -7.646 1.00 87.62 111 GLU A CA 1
ATOM 894 C C . GLU A 1 111 ? 2.823 4.076 -6.284 1.00 87.62 111 GLU A C 1
ATOM 896 O O . GLU A 1 111 ? 3.780 3.748 -5.583 1.00 87.62 111 GLU A O 1
ATOM 901 N N . ILE A 1 112 ? 1.945 4.985 -5.863 1.00 88.44 112 ILE A N 1
ATOM 902 C CA . ILE A 1 112 ? 1.850 5.477 -4.490 1.00 88.44 112 ILE A CA 1
ATOM 903 C C . ILE A 1 112 ? 0.454 5.163 -3.966 1.00 88.44 112 ILE A C 1
ATOM 905 O O . ILE A 1 112 ? -0.554 5.620 -4.506 1.00 88.44 112 ILE A O 1
ATOM 909 N N . MET A 1 113 ? 0.405 4.457 -2.843 1.00 86.50 113 MET A N 1
ATOM 910 C CA . MET A 1 113 ? -0.825 4.015 -2.201 1.00 86.50 113 MET A CA 1
ATOM 911 C C . MET A 1 113 ? -0.941 4.571 -0.780 1.00 86.50 113 MET A C 1
ATOM 913 O O . MET A 1 113 ? 0.022 4.598 -0.013 1.00 86.50 113 MET A O 1
ATOM 917 N N . ALA A 1 114 ? -2.138 5.009 -0.404 1.00 86.12 114 ALA A N 1
ATOM 918 C CA . ALA A 1 114 ? -2.476 5.489 0.930 1.00 86.12 114 ALA A CA 1
ATOM 919 C C . ALA A 1 114 ? -3.767 4.821 1.403 1.00 86.12 114 ALA A C 1
ATOM 921 O O . ALA A 1 114 ? -4.811 4.959 0.765 1.00 86.12 114 ALA A O 1
ATOM 922 N N . GLY A 1 115 ? -3.721 4.110 2.530 1.00 83.50 115 GLY A N 1
ATOM 923 C CA . GLY A 1 115 ? -4.862 3.321 2.996 1.00 83.50 115 GLY A CA 1
ATOM 924 C C . GLY A 1 115 ? -5.072 3.394 4.497 1.00 83.50 115 GLY A C 1
ATOM 925 O O . GLY A 1 115 ? -4.122 3.334 5.273 1.00 83.50 115 GLY A O 1
ATOM 926 N N . ALA A 1 116 ? -6.323 3.508 4.933 1.00 82.25 116 ALA A N 1
ATOM 927 C CA . ALA A 1 116 ? -6.630 3.659 6.343 1.00 82.25 116 ALA A CA 1
ATOM 928 C C . ALA A 1 116 ? -8.006 3.130 6.745 1.00 82.25 116 ALA A C 1
ATOM 930 O O . ALA A 1 116 ? -8.874 2.849 5.925 1.00 82.25 116 ALA A O 1
ATOM 931 N N . VAL A 1 117 ? -8.184 3.020 8.059 1.00 85.69 117 VAL A N 1
ATOM 932 C CA . VAL A 1 117 ? -9.390 2.518 8.708 1.00 85.69 117 VAL A CA 1
ATOM 933 C C . VAL A 1 117 ? -10.067 3.688 9.425 1.00 85.69 117 VAL A C 1
ATOM 935 O O . VAL A 1 117 ? -9.400 4.501 10.071 1.00 85.69 117 VAL A O 1
ATOM 938 N N . LEU A 1 118 ? -11.386 3.797 9.288 1.00 85.44 118 LEU A N 1
ATOM 939 C CA . LEU A 1 118 ? -12.207 4.842 9.889 1.00 85.44 118 LEU A CA 1
ATOM 940 C C . LEU A 1 118 ? -12.987 4.284 11.085 1.00 85.44 118 LEU A C 1
ATOM 942 O O . LEU A 1 118 ? -13.670 3.261 10.987 1.00 85.44 118 LEU A O 1
ATOM 946 N N . GLY A 1 119 ? -12.920 5.012 12.201 1.00 81.81 119 GLY A N 1
ATOM 947 C CA . GLY A 1 119 ? -13.508 4.617 13.480 1.00 81.81 119 GLY A CA 1
ATOM 948 C C . GLY A 1 119 ? -12.688 3.551 14.213 1.00 81.81 119 GLY A C 1
ATOM 949 O O . GLY A 1 119 ? -12.130 2.645 13.597 1.00 81.81 119 GLY A O 1
ATOM 950 N N . LYS A 1 120 ? -12.671 3.608 15.552 1.00 78.00 120 LYS A N 1
ATOM 951 C CA . LYS A 1 120 ? -12.019 2.580 16.395 1.00 78.00 120 LYS A CA 1
ATOM 952 C C . LYS A 1 120 ? -12.553 1.173 16.156 1.00 78.00 120 LYS A C 1
ATOM 954 O O . LYS A 1 120 ? -11.886 0.197 16.489 1.00 78.00 120 LYS A O 1
ATOM 959 N N . GLU A 1 121 ? -13.766 1.081 15.607 1.00 80.81 121 GLU A N 1
ATOM 960 C CA . GLU A 1 121 ? -14.406 -0.182 15.261 1.00 80.81 121 GLU A CA 1
ATOM 961 C C . GLU A 1 121 ? -13.950 -0.796 13.942 1.00 80.81 121 GLU A C 1
ATOM 963 O O . GLU A 1 121 ? -14.213 -1.966 13.677 1.00 80.81 121 GLU A O 1
ATOM 968 N N . GLY A 1 122 ? -13.287 0.002 13.110 1.00 84.38 122 GLY A N 1
ATOM 969 C CA . GLY A 1 122 ? -12.838 -0.393 11.791 1.00 84.38 122 GLY A CA 1
ATOM 970 C C . GLY A 1 122 ? -13.939 -0.831 10.839 1.00 84.38 122 GLY A C 1
ATOM 971 O O . GLY A 1 122 ? -13.687 -1.640 9.953 1.00 84.38 122 GLY A O 1
ATOM 972 N N . LYS A 1 123 ? -15.155 -0.294 10.994 1.00 88.75 123 LYS A N 1
ATOM 973 C CA . LYS A 1 123 ? -16.301 -0.607 10.127 1.00 88.75 123 LYS A CA 1
ATOM 974 C C . LYS A 1 123 ? -16.169 -0.068 8.708 1.00 88.75 123 LYS A C 1
ATOM 976 O O . LYS A 1 123 ? -16.869 -0.554 7.826 1.00 88.75 123 LYS A O 1
ATOM 981 N N . VAL A 1 124 ? -15.285 0.899 8.479 1.00 90.88 124 VAL A N 1
ATOM 982 C CA . VAL A 1 124 ? -15.021 1.427 7.141 1.00 90.88 124 VAL A CA 1
ATOM 983 C C . VAL A 1 124 ? -13.518 1.475 6.902 1.00 90.88 124 VAL A C 1
ATOM 985 O O . VAL A 1 124 ? -12.777 1.956 7.754 1.00 90.88 124 VAL A O 1
ATOM 988 N N . SER A 1 125 ? -13.076 1.005 5.741 1.00 89.75 125 SER A N 1
ATOM 989 C CA . SER A 1 125 ? -11.704 1.152 5.253 1.00 89.75 125 SER A CA 1
ATOM 990 C C . SER A 1 125 ? -11.698 1.932 3.946 1.00 89.75 125 SER A C 1
ATOM 992 O O . SER A 1 125 ? -12.625 1.823 3.146 1.00 89.75 125 SER A O 1
ATOM 994 N N . VAL A 1 126 ? -10.643 2.702 3.720 1.00 89.69 126 VAL A N 1
ATOM 995 C CA . VAL A 1 126 ? -10.426 3.470 2.493 1.00 89.69 126 VAL A CA 1
ATOM 996 C C . VAL A 1 126 ? -9.033 3.188 1.954 1.00 89.69 126 VAL A C 1
ATOM 998 O O . VAL A 1 126 ? -8.092 3.019 2.730 1.00 89.69 126 VAL A O 1
ATOM 1001 N N . LEU A 1 127 ? -8.906 3.143 0.635 1.00 89.00 127 LEU A N 1
ATOM 1002 C CA . LEU A 1 127 ? -7.632 3.081 -0.070 1.00 89.00 127 LEU A CA 1
ATOM 1003 C C . LEU A 1 127 ? -7.691 4.048 -1.246 1.00 89.00 127 LEU A C 1
ATOM 1005 O O . LEU A 1 127 ? -8.689 4.071 -1.963 1.00 89.00 127 LEU A O 1
ATOM 1009 N N . GLY A 1 128 ? -6.629 4.819 -1.429 1.00 90.19 128 GLY A N 1
ATOM 1010 C CA . GLY A 1 128 ? -6.370 5.597 -2.630 1.00 90.19 128 GLY A CA 1
ATOM 1011 C C . GLY A 1 128 ? -5.004 5.230 -3.184 1.00 90.19 128 GLY A C 1
ATOM 1012 O O . GLY A 1 128 ? -4.061 5.021 -2.425 1.00 90.19 128 GLY A O 1
ATOM 1013 N N . VAL A 1 129 ? -4.926 5.150 -4.497 1.00 90.06 129 VAL A N 1
ATOM 1014 C CA . VAL A 1 129 ? -3.767 4.749 -5.276 1.00 90.06 129 VAL A CA 1
ATOM 1015 C C . VAL A 1 129 ? -3.653 5.714 -6.440 1.00 90.06 129 VAL A C 1
ATOM 1017 O O . VAL A 1 129 ? -4.644 6.002 -7.113 1.00 90.06 129 VAL A O 1
ATOM 1020 N N . ILE A 1 130 ? -2.449 6.206 -6.676 1.00 92.44 130 ILE A N 1
ATOM 1021 C CA . ILE A 1 130 ? -2.104 6.954 -7.878 1.00 92.44 130 ILE A CA 1
ATOM 1022 C C . ILE A 1 130 ? -0.802 6.393 -8.420 1.00 92.44 130 ILE A C 1
ATOM 1024 O O . ILE A 1 130 ? 0.102 6.085 -7.645 1.00 92.44 130 ILE A O 1
ATOM 1028 N N . GLY A 1 131 ? -0.683 6.297 -9.732 1.00 91.94 131 GLY A N 1
ATOM 1029 C CA . GLY A 1 131 ? 0.522 5.759 -10.329 1.00 91.94 131 GLY A CA 1
ATOM 1030 C C . GLY A 1 131 ? 0.671 6.121 -11.789 1.00 91.94 131 GLY A C 1
ATOM 1031 O O . GLY A 1 131 ? -0.165 6.815 -12.372 1.00 91.94 131 GLY A O 1
ATOM 1032 N N . ILE A 1 132 ? 1.786 5.675 -12.342 1.00 91.88 132 ILE A N 1
ATOM 1033 C CA . ILE A 1 132 ? 2.070 5.670 -13.770 1.00 91.88 132 ILE A CA 1
ATOM 1034 C C . ILE A 1 132 ? 2.435 4.244 -14.160 1.00 91.88 132 ILE A C 1
ATOM 1036 O O . ILE A 1 132 ? 3.210 3.596 -13.458 1.00 91.88 132 ILE A O 1
ATOM 1040 N N . GLU A 1 133 ? 1.884 3.783 -15.269 1.00 90.31 133 GLU A N 1
ATOM 1041 C CA . GLU A 1 133 ? 2.139 2.456 -15.824 1.00 90.31 133 GLU A CA 1
ATOM 1042 C C . GLU A 1 133 ? 2.672 2.612 -17.250 1.00 90.31 133 GLU A C 1
ATOM 1044 O O . GLU A 1 133 ? 2.262 3.509 -17.998 1.00 90.31 133 GLU A O 1
ATOM 1049 N N . GLU A 1 134 ? 3.625 1.767 -17.620 1.00 88.19 134 GLU A N 1
ATOM 1050 C CA . GLU A 1 134 ? 4.136 1.679 -18.976 1.00 88.19 134 GLU A CA 1
ATOM 1051 C C . GLU A 1 134 ? 3.130 0.962 -19.883 1.00 88.19 134 GLU A C 1
ATOM 1053 O O . GLU A 1 134 ? 2.745 -0.185 -19.675 1.00 88.19 134 GLU A O 1
ATOM 1058 N N . THR A 1 135 ? 2.757 1.625 -20.971 1.00 81.31 135 THR A N 1
ATOM 1059 C CA . THR A 1 135 ? 1.974 1.036 -22.058 1.00 81.31 135 THR A CA 1
ATOM 1060 C C . THR A 1 135 ? 2.870 0.729 -23.258 1.00 81.31 135 THR A C 1
ATOM 1062 O O . THR A 1 135 ? 4.054 1.055 -23.287 1.00 81.31 135 THR A O 1
ATOM 1065 N N . ALA A 1 136 ? 2.306 0.144 -24.319 1.00 76.38 136 ALA A N 1
ATOM 1066 C CA . ALA A 1 136 ? 3.059 -0.244 -25.517 1.00 76.38 136 ALA A CA 1
ATOM 1067 C C . ALA A 1 136 ? 3.865 0.894 -26.186 1.00 76.38 136 ALA A C 1
ATOM 1069 O O . ALA A 1 136 ? 4.745 0.607 -27.000 1.00 76.38 136 ALA A O 1
ATOM 1070 N N . THR A 1 137 ? 3.552 2.164 -25.907 1.00 78.50 137 THR A N 1
ATOM 1071 C CA . THR A 1 137 ? 4.230 3.316 -26.525 1.00 78.50 137 THR A CA 1
ATOM 1072 C C . THR A 1 137 ? 4.512 4.500 -25.598 1.00 78.50 137 THR A C 1
ATOM 1074 O O . THR A 1 137 ? 5.267 5.378 -26.012 1.00 78.50 137 THR A O 1
ATOM 1077 N N . ASP A 1 138 ? 3.914 4.573 -24.405 1.00 87.44 138 ASP A N 1
ATOM 1078 C CA . ASP A 1 138 ? 4.057 5.724 -23.495 1.00 87.44 138 ASP A CA 1
ATOM 1079 C C . ASP A 1 138 ? 3.737 5.347 -22.036 1.00 87.44 138 ASP A C 1
ATOM 1081 O O . ASP A 1 138 ? 3.258 4.246 -21.776 1.00 87.44 138 ASP A O 1
ATOM 1085 N N . TYR A 1 139 ? 3.956 6.263 -21.094 1.00 88.56 139 TYR A N 1
ATOM 1086 C CA . TYR A 1 139 ? 3.534 6.120 -19.698 1.00 88.56 139 TYR A CA 1
ATOM 1087 C C . TYR A 1 139 ? 2.173 6.783 -19.475 1.00 88.56 139 TYR A C 1
ATOM 1089 O O . TYR A 1 139 ? 2.025 7.990 -19.685 1.00 88.56 139 TYR A O 1
ATOM 1097 N N . GLU A 1 140 ? 1.191 6.021 -18.999 1.00 90.44 140 GLU A N 1
ATOM 1098 C CA . GLU A 1 140 ? -0.146 6.537 -18.701 1.00 90.44 140 GLU A CA 1
ATOM 1099 C C . GLU A 1 140 ? -0.375 6.644 -17.184 1.00 90.44 140 GLU A C 1
ATOM 1101 O O . GLU A 1 140 ? -0.039 5.724 -16.436 1.00 90.44 140 GLU A O 1
ATOM 1106 N N . PRO A 1 141 ? -0.925 7.770 -16.685 1.00 91.81 141 PRO A N 1
ATOM 1107 C CA . PRO A 1 141 ? -1.289 7.889 -15.284 1.00 91.81 141 PRO A CA 1
ATOM 1108 C C . PRO A 1 141 ? -2.574 7.113 -14.999 1.00 91.81 141 PRO A C 1
ATOM 1110 O O . PRO A 1 141 ? -3.565 7.253 -15.719 1.00 91.81 141 PRO A O 1
ATOM 1113 N N . PHE A 1 142 ? -2.599 6.394 -13.884 1.00 90.19 142 PHE A N 1
ATOM 1114 C CA . PHE A 1 142 ? -3.796 5.737 -13.379 1.00 90.19 142 PHE A CA 1
ATOM 1115 C C . PHE A 1 142 ? -4.084 6.161 -11.939 1.00 90.19 142 PHE A C 1
ATOM 1117 O O . PHE A 1 142 ? -3.232 6.674 -11.205 1.00 90.19 142 PHE A O 1
ATOM 1124 N N . SER A 1 143 ? -5.330 5.960 -11.529 1.00 90.94 143 SER A N 1
ATOM 1125 C CA . SER A 1 143 ? -5.738 6.140 -10.145 1.00 90.94 143 SER A CA 1
ATOM 1126 C C . SER A 1 143 ? -6.756 5.082 -9.777 1.00 90.94 143 SER A C 1
ATOM 1128 O O . SER A 1 143 ? -7.786 4.973 -10.434 1.00 90.94 143 SER A O 1
ATOM 1130 N N . HIS A 1 144 ? -6.497 4.355 -8.699 1.00 90.56 144 HIS A N 1
ATOM 1131 C CA . HIS A 1 144 ? -7.452 3.428 -8.113 1.00 90.56 144 HIS A CA 1
ATOM 1132 C C . HIS A 1 144 ? -7.852 3.929 -6.728 1.00 90.56 144 HIS A C 1
ATOM 1134 O O . HIS A 1 144 ? -7.125 4.638 -6.036 1.00 90.56 144 HIS A O 1
ATOM 1140 N N . GLY A 1 145 ? -9.039 3.574 -6.280 1.00 91.06 145 GLY A N 1
ATOM 1141 C CA . GLY A 1 145 ? -9.448 3.837 -4.922 1.00 91.06 145 GLY A CA 1
ATOM 1142 C C . GLY A 1 145 ? -10.776 3.198 -4.600 1.00 91.06 145 GLY A C 1
ATOM 1143 O O . GLY A 1 145 ? -11.695 3.161 -5.418 1.00 91.06 145 GLY A O 1
ATOM 1144 N N . TYR A 1 146 ? -10.894 2.720 -3.370 1.00 91.81 146 TYR A N 1
ATOM 1145 C CA . TYR A 1 146 ? -12.133 2.144 -2.886 1.00 91.81 146 TYR A CA 1
ATOM 1146 C C . TYR A 1 146 ? -12.449 2.580 -1.467 1.00 91.81 146 TYR A C 1
ATOM 1148 O O . TYR A 1 146 ? -11.575 2.857 -0.643 1.00 91.81 146 TYR A O 1
ATOM 1156 N N . ILE A 1 147 ? -13.744 2.548 -1.177 1.00 93.19 147 ILE A N 1
ATOM 1157 C CA . ILE A 1 147 ? -14.293 2.556 0.169 1.00 93.19 147 ILE A CA 1
ATOM 1158 C C . ILE A 1 147 ? -14.872 1.166 0.418 1.00 93.19 147 ILE A C 1
ATOM 1160 O O . ILE A 1 147 ? -15.578 0.608 -0.423 1.00 93.19 147 ILE A O 1
ATOM 1164 N N . GLN A 1 148 ? -14.559 0.591 1.571 1.00 92.81 148 GLN A N 1
ATOM 1165 C CA . GLN A 1 148 ? -15.018 -0.723 1.988 1.00 92.81 148 GLN A CA 1
ATOM 1166 C C . GLN A 1 148 ? -15.777 -0.614 3.306 1.00 92.81 148 GLN A C 1
ATOM 1168 O O . GLN A 1 148 ? -15.243 -0.095 4.281 1.00 92.81 148 GLN A O 1
ATOM 1173 N N . ILE A 1 149 ? -16.998 -1.142 3.347 1.00 93.50 149 ILE A N 1
ATOM 1174 C CA . ILE A 1 149 ? -17.737 -1.406 4.579 1.00 93.50 149 ILE A CA 1
ATOM 1175 C C . ILE A 1 149 ? -17.402 -2.822 5.033 1.00 93.50 149 ILE A C 1
ATOM 1177 O O . ILE A 1 149 ? -17.597 -3.795 4.302 1.00 93.50 149 ILE A O 1
ATOM 1181 N N . ASN A 1 150 ? -16.892 -2.906 6.251 1.00 91.56 150 ASN A N 1
ATOM 1182 C CA . ASN A 1 150 ? -16.323 -4.100 6.835 1.00 91.56 150 ASN A CA 1
ATOM 1183 C C . ASN A 1 150 ? -17.304 -4.834 7.745 1.00 91.56 150 ASN A C 1
ATOM 1185 O O . ASN A 1 150 ? -18.061 -4.212 8.498 1.00 91.56 150 ASN A O 1
ATOM 1189 N N . ASP A 1 151 ? -17.193 -6.159 7.755 1.00 90.25 151 ASP A N 1
ATOM 1190 C CA . ASP A 1 151 ? -17.889 -7.049 8.678 1.00 90.25 151 ASP A CA 1
ATOM 1191 C C . ASP A 1 151 ? -19.409 -6.789 8.671 1.00 90.25 151 ASP A C 1
ATOM 1193 O O . ASP A 1 151 ? -20.022 -6.537 9.716 1.00 90.25 151 ASP A O 1
ATOM 1197 N N . LEU A 1 152 ? -20.012 -6.794 7.471 1.00 89.69 152 LEU A N 1
ATOM 1198 C CA . LEU A 1 152 ? -21.469 -6.710 7.288 1.00 89.69 152 LEU A CA 1
ATOM 1199 C C . LEU A 1 152 ? -22.168 -7.924 7.895 1.00 89.69 152 LEU A C 1
ATOM 1201 O O . LEU A 1 152 ? -23.260 -7.812 8.449 1.00 89.69 152 LEU A O 1
ATOM 1205 N N . ILE A 1 153 ? -21.527 -9.085 7.770 1.00 89.62 153 ILE A N 1
ATOM 1206 C CA . ILE A 1 153 ? -21.958 -10.351 8.352 1.00 89.62 153 ILE A CA 1
ATOM 1207 C C . ILE A 1 153 ? -20.737 -10.989 9.008 1.00 89.62 153 ILE A C 1
ATOM 1209 O O . ILE A 1 153 ? -19.688 -11.082 8.376 1.00 89.62 153 ILE A O 1
ATOM 1213 N N . GLY A 1 154 ? -20.888 -11.465 10.244 1.00 83.62 154 GLY A N 1
ATOM 1214 C CA . GLY A 1 154 ? -19.837 -12.167 10.986 1.00 83.62 154 GLY A CA 1
ATOM 1215 C C . GLY A 1 154 ? -19.252 -11.370 12.158 1.00 83.62 154 GLY A C 1
ATOM 1216 O O . GLY A 1 154 ? -19.732 -10.273 12.466 1.00 83.62 154 GLY A O 1
ATOM 1217 N N . PRO A 1 155 ? -18.251 -11.944 12.850 1.00 82.75 155 PRO A N 1
ATOM 1218 C CA . PRO A 1 155 ? -17.548 -11.281 13.938 1.00 82.75 155 PRO A CA 1
ATOM 1219 C C . PRO A 1 155 ? -16.751 -10.076 13.430 1.00 82.75 155 PRO A C 1
ATOM 1221 O O . PRO A 1 155 ? -16.362 -9.995 12.267 1.00 82.75 155 PRO A O 1
ATOM 1224 N N . ARG A 1 156 ? -16.483 -9.127 14.325 1.00 81.00 156 ARG A N 1
ATOM 1225 C CA . ARG A 1 156 ? -15.639 -7.968 14.027 1.00 81.00 156 ARG A CA 1
ATOM 1226 C C . ARG A 1 156 ? -14.203 -8.416 13.739 1.00 81.00 156 ARG A C 1
ATOM 1228 O O . ARG A 1 156 ? -13.657 -9.193 14.510 1.00 81.00 156 ARG A O 1
ATOM 1235 N N . GLY A 1 157 ? -13.616 -7.914 12.653 1.00 76.44 157 GLY A N 1
ATOM 1236 C CA . GLY A 1 157 ? -12.272 -8.294 12.202 1.00 76.44 157 GLY A CA 1
ATOM 1237 C C . GLY A 1 157 ? -12.205 -9.620 11.429 1.00 76.44 157 GLY A C 1
ATOM 1238 O O . GLY A 1 157 ? -11.248 -9.837 10.693 1.00 76.44 157 GLY A O 1
ATOM 1239 N N . GLU A 1 158 ? -13.247 -10.452 11.520 1.00 80.25 158 GLU A N 1
ATOM 1240 C CA . GLU A 1 158 ? -13.401 -11.737 10.817 1.00 80.25 158 GLU A CA 1
ATOM 1241 C C . GLU A 1 158 ? -14.688 -11.760 9.976 1.00 80.25 158 GLU A C 1
ATOM 1243 O O . GLU A 1 158 ? -15.356 -12.788 9.838 1.00 80.25 158 GLU A O 1
ATOM 1248 N N . GLY A 1 159 ? -15.085 -10.599 9.448 1.00 80.19 159 GLY A N 1
ATOM 1249 C CA . GLY A 1 159 ? -16.278 -10.461 8.630 1.00 80.19 159 GLY A CA 1
ATOM 1250 C C . GLY A 1 159 ? -16.296 -11.456 7.473 1.00 80.19 159 GLY A C 1
ATOM 1251 O O . GLY A 1 159 ? -15.387 -11.492 6.650 1.00 80.19 159 GLY A O 1
ATOM 1252 N N . VAL A 1 160 ? -17.374 -12.229 7.374 1.00 85.44 160 VAL A N 1
ATOM 1253 C CA . VAL A 1 160 ? -17.622 -13.153 6.258 1.00 85.44 160 VAL A CA 1
ATOM 1254 C C . VAL A 1 160 ? -18.023 -12.381 4.998 1.00 85.44 160 VAL A C 1
ATOM 1256 O O . VAL A 1 160 ? -17.824 -12.855 3.883 1.00 85.44 160 VAL A O 1
ATOM 1259 N N . LEU A 1 161 ? -18.598 -11.186 5.168 1.00 88.94 161 LEU A N 1
ATOM 1260 C CA . LEU A 1 161 ? -19.027 -10.328 4.070 1.00 88.94 161 LEU A CA 1
ATOM 1261 C C . LEU A 1 161 ? -18.565 -8.886 4.279 1.00 88.94 161 LEU A C 1
ATOM 1263 O O . LEU A 1 161 ? -18.878 -8.269 5.298 1.00 88.94 161 LEU A O 1
ATOM 1267 N N . ASN A 1 162 ? -17.909 -8.342 3.255 1.00 89.62 162 ASN A N 1
ATOM 1268 C CA . ASN A 1 162 ? -17.549 -6.933 3.125 1.00 89.62 162 ASN A CA 1
ATOM 1269 C C . ASN A 1 162 ? -18.204 -6.367 1.856 1.00 89.62 162 ASN A C 1
ATOM 1271 O O . ASN A 1 162 ? -18.431 -7.098 0.892 1.00 89.62 162 ASN A O 1
ATOM 1275 N N . LEU A 1 163 ? -18.491 -5.066 1.838 1.00 91.81 163 LEU A N 1
ATOM 1276 C CA . LEU A 1 163 ? -18.984 -4.361 0.652 1.00 91.81 163 LEU A CA 1
ATOM 1277 C C . LEU A 1 163 ? -17.949 -3.332 0.218 1.00 91.81 163 LEU A C 1
ATOM 1279 O O . LEU A 1 163 ? -17.643 -2.423 0.982 1.00 91.81 163 LEU A O 1
ATOM 1283 N N . LYS A 1 164 ? -17.437 -3.457 -1.006 1.00 91.75 164 LYS A N 1
ATOM 1284 C CA . LYS A 1 164 ? -16.524 -2.490 -1.628 1.00 91.75 164 LYS A CA 1
ATOM 1285 C C . LYS A 1 164 ? -17.242 -1.677 -2.694 1.00 91.75 164 LYS A C 1
ATOM 1287 O O . LYS A 1 164 ? -18.053 -2.219 -3.440 1.00 91.75 164 LYS A O 1
ATOM 1292 N N . ALA A 1 165 ? -16.891 -0.402 -2.793 1.00 93.62 165 ALA A N 1
ATOM 1293 C CA . ALA A 1 165 ? -17.280 0.472 -3.890 1.00 93.62 165 ALA A CA 1
ATOM 1294 C C . ALA A 1 165 ? -16.095 1.359 -4.294 1.00 93.62 165 ALA A C 1
ATOM 1296 O O . ALA A 1 165 ? -15.442 1.943 -3.428 1.00 93.62 165 ALA A O 1
ATOM 1297 N N . GLY A 1 166 ? -15.831 1.455 -5.597 1.00 90.88 166 GLY A N 1
ATOM 1298 C CA . GLY A 1 166 ? -14.743 2.249 -6.167 1.00 90.88 166 GLY A CA 1
ATOM 1299 C C . GLY A 1 166 ? -14.076 1.554 -7.351 1.00 90.88 166 GLY A C 1
ATOM 1300 O O . GLY A 1 166 ? -14.565 0.529 -7.824 1.00 90.88 166 GLY A O 1
ATOM 1301 N N . GLU A 1 167 ? -12.956 2.110 -7.795 1.00 88.00 167 GLU A N 1
ATOM 1302 C CA . GLU A 1 167 ? -12.099 1.544 -8.836 1.00 88.00 167 GLU A CA 1
ATOM 1303 C C . GLU A 1 167 ? -10.950 0.815 -8.152 1.00 88.00 167 GLU A C 1
ATOM 1305 O O . GLU A 1 167 ? -10.208 1.398 -7.371 1.00 88.00 167 GLU A O 1
ATOM 1310 N N . TYR A 1 168 ? -10.844 -0.491 -8.343 1.00 81.81 168 TYR A N 1
ATOM 1311 C CA . TYR A 1 168 ? -9.806 -1.281 -7.699 1.00 81.81 168 TYR A CA 1
ATOM 1312 C C . TYR A 1 168 ? -9.546 -2.543 -8.497 1.00 81.81 168 TYR A C 1
ATOM 1314 O O . TYR A 1 168 ? -10.441 -3.086 -9.145 1.00 81.81 168 TYR A O 1
ATOM 1322 N N . GLU A 1 169 ? -8.329 -3.046 -8.379 1.00 69.31 169 GLU A N 1
ATOM 1323 C CA . GLU A 1 169 ? -7.958 -4.311 -8.985 1.00 69.31 169 GLU A CA 1
ATOM 1324 C C . GLU A 1 169 ? -8.682 -5.470 -8.311 1.00 69.31 169 GLU A C 1
ATOM 1326 O O . GLU A 1 169 ? -8.665 -5.636 -7.081 1.00 69.31 169 GLU A O 1
ATOM 1331 N N . VAL A 1 170 ? -9.327 -6.281 -9.139 1.00 63.12 170 VAL A N 1
ATOM 1332 C CA . VAL A 1 170 ? -9.943 -7.528 -8.709 1.00 63.12 170 VAL A CA 1
ATOM 1333 C C . VAL A 1 170 ? -8.849 -8.592 -8.752 1.00 63.12 170 VAL A C 1
ATOM 1335 O O . VAL A 1 170 ? -8.416 -8.980 -9.832 1.00 63.12 170 VAL A O 1
ATOM 1338 N N . ALA A 1 171 ? -8.370 -8.984 -7.568 1.00 50.50 171 ALA A N 1
ATOM 1339 C CA . ALA A 1 171 ? -7.366 -10.034 -7.392 1.00 50.50 171 ALA A CA 1
ATOM 1340 C C . ALA A 1 171 ? -7.842 -11.411 -7.881 1.00 50.50 171 ALA A C 1
ATOM 1342 O O . ALA A 1 171 ? -9.067 -11.675 -7.803 1.00 50.50 171 ALA A O 1
#

Sequence (171 aa):
MKRNFPLLFIFLALFILSTFAASESFAMPMFAKRIGRDCSYCHVSFPKLNETGRIFRANGFRFAEEEQWVEIKDMDTLPLAMEIEIEGVFNKTKSGGVWSDESDMKVEELEIMAGAVLGKEGKVSVLGVIGIEETATDYEPFSHGYIQINDLIGPRGEGVLNLKAGEYEVA

Foldseek 3Di:
DPPPVVVVVVVVVVVVVVVVPDDPPPPPQLLCVQVVDDPVQQAPDVPHGDPNVVLCVVQQNFALPDPWFQAPVRDPDFRKDKDWAKDWDWDFDQDPNDTDTDIDIDTAKIKMKTKGAHDRLSQKIKMKMWIWGDDPPDIDIDIWMKMKGGQPDDDRNPRPDMDIDTGDDDD

Secondary structure (DSSP, 8-state):
----HHHHHHHHHHHHHHHHT------S-HHHHHHT--HHHHBSSSS-B-HHHHHHHHTTS--TT-SSPPBGGG-SS--EEEEEEEEEEEEEEEETTEEEEEEEEEEEEEEEEEEEEESTT--EEEEEEEEEEE-SSSEEEEEEEEEEEEEEESSTTS-SEEEEEEE----